Protein AF-A0A957I3K2-F1 (afdb_monomer_lite)

Structure (mmCIF, N/CA/C/O backbone):
data_AF-A0A957I3K2-F1
#
_entry.id   AF-A0A957I3K2-F1
#
loop_
_atom_site.group_PDB
_atom_site.id
_atom_site.type_symbol
_atom_site.label_atom_id
_atom_site.label_alt_id
_atom_site.label_comp_id
_atom_site.label_asym_id
_atom_site.label_entity_id
_atom_site.label_seq_id
_atom_site.pdbx_PDB_ins_code
_atom_site.Cartn_x
_atom_site.Cartn_y
_atom_site.Cartn_z
_atom_site.occupancy
_atom_site.B_iso_or_equiv
_atom_site.auth_seq_id
_atom_site.auth_comp_id
_atom_site.auth_asym_id
_atom_site.auth_atom_id
_atom_site.pdbx_PDB_model_num
ATOM 1 N N . MET A 1 1 ? -19.797 -10.671 4.548 1.00 60.62 1 MET A N 1
ATOM 2 C CA . MET A 1 1 ? -18.583 -10.123 3.903 1.00 60.62 1 MET A CA 1
ATOM 3 C C . MET A 1 1 ? -18.688 -10.412 2.419 1.00 60.62 1 MET A C 1
ATOM 5 O O . MET A 1 1 ? -19.010 -11.542 2.086 1.00 60.62 1 MET A O 1
ATOM 9 N N . ASN A 1 2 ? -18.510 -9.418 1.548 1.00 84.56 2 ASN A N 1
ATOM 10 C CA . ASN A 1 2 ? -18.536 -9.653 0.103 1.00 84.56 2 ASN A CA 1
ATOM 11 C C . ASN A 1 2 ? -17.100 -9.938 -0.369 1.00 84.56 2 ASN A C 1
ATOM 13 O O . ASN A 1 2 ? -16.328 -9.007 -0.596 1.00 84.56 2 ASN A O 1
ATOM 17 N N . GLU A 1 3 ? -16.735 -11.219 -0.436 1.00 91.94 3 GLU A N 1
ATOM 18 C CA . GLU A 1 3 ? -15.394 -11.683 -0.827 1.00 91.94 3 GLU A CA 1
ATOM 19 C C . GLU A 1 3 ? -14.969 -11.157 -2.202 1.00 91.94 3 GLU A C 1
ATOM 21 O O . GLU A 1 3 ? -13.813 -10.781 -2.390 1.00 91.94 3 GLU A O 1
ATOM 26 N N . GLU A 1 4 ? -15.913 -11.045 -3.137 1.00 95.31 4 GLU A N 1
ATOM 27 C CA . GLU A 1 4 ? -15.666 -10.507 -4.474 1.00 95.31 4 GLU A CA 1
ATOM 28 C C . GLU A 1 4 ? -15.224 -9.042 -4.407 1.00 95.31 4 GLU A C 1
ATOM 30 O O . GLU A 1 4 ? -14.247 -8.656 -5.045 1.00 95.31 4 GLU A O 1
ATOM 35 N N . ARG A 1 5 ? -15.855 -8.236 -3.542 1.00 95.62 5 ARG A N 1
ATOM 36 C CA . ARG A 1 5 ? -15.444 -6.841 -3.325 1.00 95.62 5 ARG A CA 1
ATOM 37 C C . ARG A 1 5 ? -14.012 -6.749 -2.803 1.00 95.62 5 ARG A C 1
ATOM 39 O O . ARG A 1 5 ? -13.249 -5.908 -3.264 1.00 95.62 5 ARG A O 1
ATOM 46 N N . TYR A 1 6 ? -13.641 -7.592 -1.843 1.00 95.81 6 TYR A N 1
ATOM 47 C CA . TYR A 1 6 ? -12.282 -7.608 -1.298 1.00 95.81 6 TYR A CA 1
ATOM 48 C C . TYR A 1 6 ? -11.246 -8.028 -2.333 1.00 95.81 6 TYR A C 1
ATOM 50 O O . TYR A 1 6 ? -10.190 -7.398 -2.444 1.00 95.81 6 TYR A O 1
ATOM 58 N N . LEU A 1 7 ? -11.562 -9.061 -3.113 1.00 96.25 7 LEU A N 1
ATOM 59 C CA . LEU A 1 7 ? -10.714 -9.505 -4.205 1.00 96.25 7 LEU A CA 1
ATOM 60 C C . LEU A 1 7 ? -10.514 -8.381 -5.227 1.00 96.25 7 LEU A C 1
ATOM 62 O O . LEU A 1 7 ? -9.381 -8.095 -5.609 1.00 96.25 7 LEU A O 1
ATOM 66 N N . GLU A 1 8 ? -11.584 -7.693 -5.616 1.00 96.19 8 GLU A N 1
ATOM 67 C CA . GLU A 1 8 ? -11.510 -6.585 -6.566 1.00 96.19 8 GLU A CA 1
ATOM 68 C C . GLU A 1 8 ? -10.706 -5.396 -6.025 1.00 96.19 8 GLU A C 1
ATOM 70 O O . GLU A 1 8 ? -9.837 -4.885 -6.736 1.00 96.19 8 GLU A O 1
ATOM 75 N N . THR A 1 9 ? -10.891 -5.018 -4.754 1.00 95.44 9 THR A N 1
ATOM 76 C CA . THR A 1 9 ? -10.079 -3.983 -4.088 1.00 95.44 9 THR A CA 1
ATOM 77 C C . THR A 1 9 ? -8.580 -4.297 -4.156 1.00 95.44 9 THR A C 1
ATOM 79 O O . THR A 1 9 ? -7.757 -3.398 -4.356 1.00 95.44 9 THR A O 1
ATOM 82 N N . PHE A 1 10 ? -8.213 -5.572 -4.009 1.00 94.75 10 PHE A N 1
ATOM 83 C CA . PHE A 1 10 ? -6.828 -6.023 -4.099 1.00 94.75 10 PHE A CA 1
ATOM 84 C C . PHE A 1 10 ? -6.306 -6.078 -5.546 1.00 94.75 10 PHE A C 1
ATOM 86 O O . PHE A 1 10 ? -5.169 -5.681 -5.810 1.00 94.75 10 PHE A O 1
ATOM 93 N N . LEU A 1 11 ? -7.115 -6.562 -6.495 1.00 95.44 11 LEU A N 1
ATOM 94 C CA . LEU A 1 11 ? -6.696 -6.797 -7.881 1.00 95.44 11 LEU A CA 1
ATOM 95 C C . LEU A 1 11 ? -6.659 -5.530 -8.744 1.00 95.44 11 LEU A C 1
ATOM 97 O O . LEU A 1 11 ? -5.854 -5.460 -9.679 1.00 95.44 11 LEU A O 1
ATOM 101 N N . GLU A 1 12 ? -7.504 -4.534 -8.469 1.00 95.12 12 GLU A N 1
ATOM 102 C CA . GLU A 1 12 ? -7.623 -3.316 -9.283 1.00 95.12 12 GLU A CA 1
ATOM 103 C C . GLU A 1 12 ? -6.272 -2.588 -9.480 1.00 95.12 12 GLU A C 1
ATOM 105 O O . GLU A 1 12 ? -5.911 -2.317 -10.632 1.00 95.12 12 GLU A O 1
ATOM 110 N N . PRO A 1 13 ? -5.441 -2.353 -8.441 1.00 91.94 13 PRO A N 1
ATOM 111 C CA . PRO A 1 13 ? -4.099 -1.795 -8.620 1.00 91.94 13 PRO A CA 1
ATOM 112 C C . PRO A 1 13 ? -3.187 -2.667 -9.493 1.00 91.94 13 PRO A C 1
ATOM 114 O O . PRO A 1 13 ? -2.466 -2.155 -10.350 1.00 91.94 13 PRO A O 1
ATOM 117 N N . ILE A 1 14 ? -3.234 -3.991 -9.322 1.00 91.25 14 ILE A N 1
ATOM 118 C CA . ILE A 1 14 ? -2.340 -4.948 -9.998 1.00 91.25 14 ILE A CA 1
ATOM 119 C C . ILE A 1 14 ? -2.581 -4.953 -11.510 1.00 91.25 14 ILE A C 1
ATOM 121 O O . ILE A 1 14 ? -1.639 -5.064 -12.300 1.00 91.25 14 ILE A O 1
ATOM 125 N N . ARG A 1 15 ? -3.832 -4.769 -11.945 1.00 93.12 15 ARG A N 1
ATOM 126 C CA . ARG A 1 15 ? -4.180 -4.714 -13.374 1.00 93.12 15 ARG A CA 1
ATOM 127 C C . ARG A 1 15 ? -3.451 -3.583 -14.110 1.00 93.12 15 ARG A C 1
ATOM 129 O O . ARG A 1 15 ? -3.103 -3.774 -15.273 1.00 93.12 15 ARG A O 1
ATOM 136 N N . LYS A 1 16 ? -3.093 -2.485 -13.428 1.00 88.12 16 LYS A N 1
ATOM 137 C CA . LYS A 1 16 ? -2.302 -1.376 -14.004 1.00 88.12 16 LYS A CA 1
ATOM 138 C C . LYS A 1 16 ? -0.910 -1.812 -14.463 1.00 88.12 16 LYS A C 1
ATOM 140 O O . LYS A 1 16 ? -0.341 -1.212 -15.371 1.00 88.12 16 LYS A O 1
ATOM 145 N N . SER A 1 17 ? -0.345 -2.868 -13.876 1.00 87.38 17 SER A N 1
ATOM 146 C CA . SER A 1 17 ? 0.970 -3.376 -14.277 1.00 87.38 17 SER A CA 1
ATOM 147 C C . SER A 1 17 ? 0.962 -4.029 -15.663 1.00 87.38 17 SER A C 1
ATOM 149 O O . SER A 1 17 ? 2.013 -4.072 -16.302 1.00 87.38 17 SER A O 1
ATOM 151 N N . LYS A 1 18 ? -0.198 -4.479 -16.169 1.00 86.88 18 LYS A N 1
ATOM 152 C CA . LYS A 1 18 ? -0.322 -5.074 -17.515 1.00 86.88 18 LYS A CA 1
ATOM 153 C C . LYS A 1 18 ? 0.039 -4.083 -18.623 1.00 86.88 18 LYS A C 1
ATOM 155 O O . LYS A 1 18 ? 0.625 -4.460 -19.636 1.00 86.88 18 LYS A O 1
ATOM 160 N N . GLU A 1 19 ? -0.264 -2.812 -18.399 1.00 87.50 19 GLU A N 1
ATOM 161 C CA . GLU A 1 19 ? -0.076 -1.730 -19.366 1.00 87.50 19 GLU A CA 1
ATOM 162 C C . GLU A 1 19 ? 1.279 -1.028 -19.218 1.00 87.50 19 GLU A C 1
ATOM 164 O O . GLU A 1 19 ? 1.542 -0.027 -19.884 1.00 87.50 19 GLU A O 1
ATOM 169 N N . TYR A 1 20 ? 2.164 -1.547 -18.359 1.00 89.62 20 TYR A N 1
ATOM 170 C CA . TYR A 1 20 ? 3.442 -0.910 -18.077 1.00 89.62 20 TYR A CA 1
ATOM 171 C C . TYR A 1 20 ? 4.299 -0.731 -19.340 1.00 89.62 20 TYR A C 1
ATOM 173 O O . TYR A 1 20 ? 4.614 -1.692 -20.059 1.00 89.62 20 TYR A O 1
ATOM 181 N N . LYS A 1 21 ? 4.741 0.515 -19.540 1.00 91.88 21 LYS A N 1
ATOM 182 C CA . LYS A 1 21 ? 5.708 0.934 -20.555 1.00 91.88 21 LYS A CA 1
ATOM 183 C C . LYS A 1 21 ? 6.901 1.631 -19.881 1.00 91.88 21 LYS A C 1
ATOM 185 O O . LYS A 1 21 ? 6.692 2.450 -18.979 1.00 91.88 21 LYS A O 1
ATOM 190 N N . PRO A 1 22 ? 8.152 1.352 -20.292 1.00 90.06 22 PRO A N 1
ATOM 191 C CA . PRO A 1 22 ? 9.315 2.023 -19.718 1.00 90.06 22 PRO A CA 1
ATOM 192 C C . PRO A 1 22 ? 9.376 3.496 -20.132 1.00 90.06 22 PRO A C 1
ATOM 194 O O . PRO A 1 22 ? 9.002 3.852 -21.246 1.00 90.06 22 PRO A O 1
ATOM 197 N N . LYS A 1 23 ? 9.878 4.360 -19.244 1.00 88.06 23 LYS A N 1
ATOM 198 C CA . LYS A 1 23 ? 9.938 5.814 -19.483 1.00 88.06 23 LYS A CA 1
ATOM 199 C C . LYS A 1 23 ? 11.218 6.302 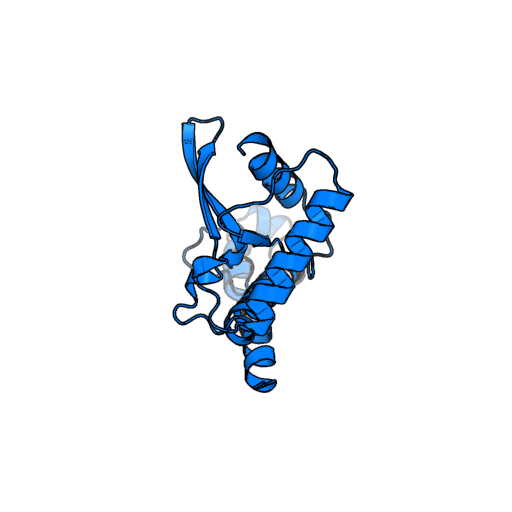-20.163 1.00 88.06 23 LYS A C 1
ATOM 201 O O . LYS A 1 23 ? 11.184 7.360 -20.770 1.00 88.06 23 LYS A O 1
ATOM 206 N N . PHE A 1 24 ? 12.332 5.573 -20.048 1.00 86.56 24 PHE A N 1
ATOM 207 C CA . PHE A 1 24 ? 13.625 5.957 -20.646 1.00 86.56 24 PHE A CA 1
ATOM 208 C C . PHE A 1 24 ? 14.037 7.420 -20.382 1.00 86.56 24 PHE A C 1
ATOM 210 O O . PHE A 1 24 ? 14.460 8.130 -21.284 1.00 86.56 24 PHE A O 1
ATOM 217 N N . GLY A 1 25 ? 13.845 7.908 -19.151 1.00 77.69 25 GLY A N 1
ATOM 218 C CA . GLY A 1 25 ? 14.200 9.286 -18.778 1.00 77.69 25 GLY A CA 1
ATOM 219 C C . GLY A 1 25 ? 13.290 10.380 -19.353 1.00 77.69 25 GLY A C 1
ATOM 220 O O . GLY A 1 25 ? 13.415 11.530 -18.946 1.00 77.69 25 GLY A O 1
ATOM 221 N N . GLN A 1 26 ? 12.330 10.040 -20.219 1.00 74.56 26 GLN A N 1
ATOM 222 C CA . GLN A 1 26 ? 11.288 10.964 -20.658 1.00 74.56 26 GLN A CA 1
ATOM 223 C C . GLN A 1 26 ? 10.366 11.249 -19.463 1.00 74.56 26 GLN A C 1
ATOM 225 O O . GLN A 1 26 ? 9.923 10.325 -18.769 1.00 74.56 26 GLN A O 1
ATOM 230 N N . GLY A 1 27 ? 10.133 12.532 -19.173 1.00 59.72 27 GLY A N 1
ATOM 231 C CA . GLY A 1 27 ? 9.362 13.002 -18.019 1.00 59.72 27 GLY A CA 1
ATOM 232 C C . GLY A 1 27 ? 7.955 12.393 -17.895 1.00 59.72 27 GLY A C 1
ATOM 233 O O . GLY A 1 27 ? 7.464 11.663 -18.752 1.00 59.72 27 GLY A O 1
ATOM 234 N N . GLY A 1 28 ? 7.282 12.671 -16.776 1.00 56.31 28 GLY A N 1
ATOM 235 C CA . GLY A 1 28 ? 6.059 11.977 -16.347 1.00 56.31 28 GLY A CA 1
ATOM 236 C C . GLY A 1 28 ? 4.807 12.090 -17.234 1.00 56.31 28 GLY A C 1
ATOM 237 O O . GLY A 1 28 ? 3.807 11.480 -16.870 1.00 56.31 28 GLY A O 1
ATOM 238 N N . SER A 1 29 ? 4.838 12.811 -18.355 1.00 57.69 29 SER A N 1
ATOM 239 C CA . SER A 1 29 ? 3.652 13.220 -19.122 1.00 57.69 29 SER A CA 1
ATOM 240 C C . SER A 1 29 ? 3.022 12.141 -20.016 1.00 57.69 29 SER A C 1
ATOM 242 O O . SER A 1 29 ? 1.815 12.190 -20.211 1.00 57.69 29 SER A O 1
ATOM 244 N N . ASN A 1 30 ? 3.766 11.135 -20.505 1.00 62.00 30 ASN A N 1
ATOM 245 C CA . ASN A 1 30 ? 3.268 10.258 -21.590 1.00 62.00 30 ASN A CA 1
ATOM 246 C C . ASN A 1 30 ? 3.111 8.761 -21.248 1.00 62.00 30 ASN A C 1
ATOM 248 O O . ASN A 1 30 ? 2.993 7.934 -22.147 1.00 62.00 30 ASN A O 1
ATOM 252 N N . GLY A 1 31 ? 3.131 8.364 -19.970 1.00 77.19 31 GLY A N 1
ATOM 253 C CA . GLY A 1 31 ? 2.851 6.966 -19.583 1.00 77.19 31 GLY A CA 1
ATOM 254 C C . GLY A 1 31 ? 3.891 5.914 -20.022 1.00 77.19 31 GLY A C 1
ATOM 255 O O . GLY A 1 31 ? 3.692 4.730 -19.769 1.00 77.19 31 GLY A O 1
ATOM 256 N N . GLY A 1 32 ? 5.016 6.332 -20.613 1.00 87.62 32 GLY A N 1
ATOM 257 C CA . GLY A 1 32 ? 6.097 5.467 -21.106 1.00 87.62 32 GLY A CA 1
ATOM 258 C C . GLY A 1 32 ? 6.051 5.232 -22.621 1.00 87.62 32 GLY A C 1
ATOM 259 O O . GLY A 1 32 ? 5.099 5.608 -23.297 1.00 87.62 32 GLY A O 1
ATOM 260 N N . LEU A 1 33 ? 7.099 4.614 -23.168 1.00 91.19 33 LEU A N 1
ATOM 261 C CA . LEU A 1 33 ? 7.274 4.415 -24.608 1.00 91.19 33 LEU A CA 1
ATOM 262 C C . LEU A 1 33 ? 6.838 3.016 -25.054 1.00 91.19 33 LEU A C 1
A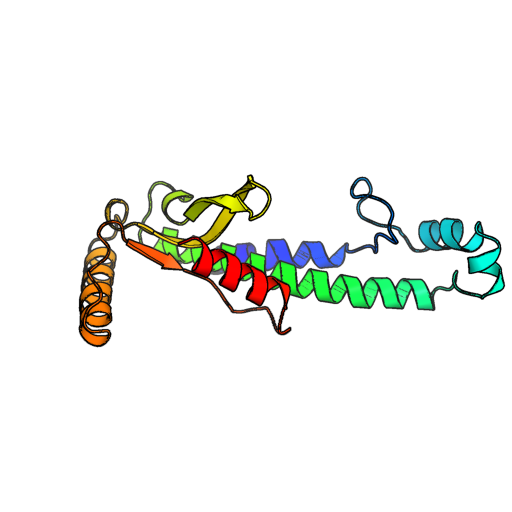TOM 264 O O . LEU A 1 33 ? 7.129 2.003 -24.408 1.00 91.19 33 LEU A O 1
ATOM 268 N N . SER A 1 34 ? 6.165 2.951 -26.200 1.00 93.19 34 SER A N 1
ATOM 269 C CA . SER A 1 34 ? 6.027 1.711 -26.972 1.00 93.19 34 SER A CA 1
ATOM 270 C C . SER A 1 34 ? 7.367 1.290 -27.593 1.00 93.19 34 SER A C 1
ATOM 272 O O . SER A 1 34 ? 8.309 2.081 -27.653 1.00 93.19 34 SER A O 1
ATOM 274 N N . LEU A 1 35 ? 7.450 0.051 -28.087 1.00 94.25 35 LEU A N 1
ATOM 275 C CA . LEU A 1 35 ? 8.650 -0.451 -28.764 1.00 94.25 35 LEU A CA 1
ATOM 276 C C . LEU A 1 35 ? 9.025 0.400 -29.990 1.00 94.25 35 LEU A C 1
ATOM 278 O O . LEU A 1 35 ? 10.199 0.692 -30.188 1.00 94.25 35 LEU A O 1
ATOM 282 N N . SER A 1 36 ? 8.045 0.826 -30.795 1.00 94.31 36 SER A N 1
ATOM 283 C CA . SER A 1 36 ? 8.294 1.661 -31.979 1.00 94.31 36 SER A CA 1
ATOM 284 C C . SER A 1 36 ? 8.824 3.044 -31.602 1.00 94.31 36 SER A C 1
ATOM 286 O O . SER A 1 36 ? 9.791 3.510 -32.197 1.00 94.31 36 SER A O 1
ATOM 288 N N . GLN A 1 37 ? 8.251 3.673 -30.573 1.00 93.94 37 GLN A N 1
ATOM 289 C CA . GLN A 1 37 ? 8.729 4.961 -30.063 1.00 93.94 37 GLN A CA 1
ATOM 290 C C . GLN A 1 37 ? 10.132 4.858 -29.459 1.00 93.94 37 GLN A C 1
ATOM 292 O O . GLN A 1 37 ? 10.948 5.748 -29.670 1.00 93.94 37 GLN A O 1
ATOM 297 N N . PHE A 1 38 ? 10.429 3.771 -28.740 1.00 94.50 38 PHE A N 1
ATOM 298 C CA . PHE A 1 38 ? 11.775 3.497 -28.237 1.00 94.50 38 PHE A CA 1
ATOM 299 C C . PHE A 1 38 ? 12.786 3.376 -29.381 1.00 94.50 38 PHE A C 1
ATOM 301 O O . PHE A 1 38 ? 13.817 4.038 -29.338 1.00 94.50 38 PHE A O 1
ATOM 308 N N . LYS A 1 39 ? 12.471 2.587 -30.416 1.00 94.62 39 LYS A N 1
ATOM 309 C CA . LYS A 1 39 ? 13.347 2.424 -31.584 1.00 94.62 39 LYS A CA 1
ATOM 310 C C . LYS A 1 39 ? 13.597 3.733 -32.304 1.00 94.62 39 LYS A C 1
ATOM 312 O O . LYS A 1 39 ? 14.723 4.005 -32.684 1.00 94.62 39 LYS A O 1
ATOM 317 N N . HIS A 1 40 ? 12.559 4.545 -32.476 1.00 93.56 40 HIS A N 1
ATOM 318 C CA . HIS A 1 40 ? 12.726 5.857 -33.081 1.00 93.56 40 HIS A CA 1
ATOM 319 C C . HIS A 1 40 ? 13.641 6.744 -32.229 1.00 93.56 40 HIS A C 1
ATOM 321 O O . HIS A 1 40 ? 14.592 7.306 -32.752 1.00 93.56 40 HIS A O 1
ATOM 327 N N . LEU A 1 41 ? 13.408 6.804 -30.914 1.00 92.00 41 LEU A N 1
ATOM 328 C CA . LEU A 1 41 ? 14.209 7.612 -29.996 1.00 92.00 41 LEU A CA 1
ATOM 329 C C . LEU A 1 41 ? 15.683 7.180 -29.983 1.00 92.00 41 LEU A C 1
ATOM 331 O O . LEU A 1 41 ? 16.557 7.996 -30.249 1.00 92.00 41 LEU A O 1
ATOM 335 N N . TYR A 1 42 ? 15.958 5.905 -29.704 1.00 93.50 42 TYR A N 1
ATOM 336 C CA . TYR A 1 42 ? 17.325 5.391 -29.567 1.00 93.50 42 TYR A CA 1
ATOM 337 C C . TYR A 1 42 ? 18.032 5.233 -30.917 1.00 93.50 42 TYR A C 1
ATOM 339 O O . TYR A 1 42 ? 19.233 5.456 -30.994 1.00 93.50 42 TYR A O 1
ATOM 347 N N . GLY A 1 43 ? 17.297 4.897 -31.979 1.00 93.25 43 GLY A N 1
ATOM 348 C CA . GLY A 1 43 ? 17.838 4.788 -33.334 1.00 93.25 43 GLY A CA 1
ATOM 349 C C . GLY A 1 43 ? 18.117 6.144 -33.991 1.00 93.25 43 GLY A C 1
ATOM 350 O O . GLY A 1 43 ? 18.920 6.217 -34.915 1.00 93.25 43 GLY A O 1
ATOM 351 N N . SER A 1 44 ? 17.476 7.224 -33.524 1.00 94.38 44 SER A N 1
ATOM 352 C CA . SER A 1 44 ? 17.751 8.589 -34.001 1.00 94.38 44 SER A CA 1
ATOM 353 C C . SER A 1 44 ? 19.001 9.219 -33.383 1.00 94.38 44 SER A C 1
ATOM 355 O O . SER A 1 44 ? 19.525 10.187 -33.930 1.00 94.38 44 SER A O 1
ATOM 357 N N . ASP A 1 45 ? 19.487 8.679 -32.263 1.00 93.88 45 ASP A N 1
ATOM 358 C CA . ASP A 1 45 ? 20.717 9.130 -31.623 1.00 93.88 45 ASP A CA 1
ATOM 359 C C . ASP A 1 45 ? 21.916 8.362 -32.213 1.00 93.88 45 ASP A C 1
ATOM 361 O O . ASP A 1 45 ? 21.989 7.138 -32.056 1.00 93.88 45 ASP A O 1
ATOM 365 N N . PRO A 1 46 ? 22.874 9.041 -32.879 1.00 93.25 46 PRO A N 1
ATOM 366 C CA . PRO A 1 46 ? 23.991 8.369 -33.536 1.00 93.25 46 PRO A CA 1
ATOM 367 C C . PRO A 1 46 ? 24.854 7.536 -32.589 1.00 93.25 46 PRO A C 1
ATOM 369 O O . PRO A 1 46 ? 25.390 6.516 -33.011 1.00 93.25 46 PRO A O 1
ATOM 372 N N . PHE A 1 47 ? 24.992 7.939 -31.322 1.00 94.62 47 PHE A N 1
ATOM 373 C CA . PHE A 1 47 ? 25.772 7.187 -30.348 1.00 94.62 47 PHE A CA 1
ATOM 374 C C . PHE A 1 47 ? 25.045 5.896 -29.971 1.00 94.62 47 PHE A C 1
ATOM 376 O O . PHE A 1 47 ? 25.608 4.816 -30.151 1.00 94.62 47 PHE A O 1
ATOM 383 N N . TYR A 1 48 ? 23.789 5.984 -29.514 1.00 93.25 48 TYR A N 1
ATOM 384 C CA . TYR A 1 48 ? 23.019 4.805 -29.093 1.00 93.25 48 TYR A CA 1
ATOM 385 C C . TYR A 1 48 ? 22.757 3.824 -30.241 1.00 93.25 48 TYR A C 1
ATOM 387 O O . TYR A 1 48 ? 22.828 2.612 -30.025 1.00 93.25 48 TYR A O 1
ATOM 395 N N . ALA A 1 49 ? 22.498 4.326 -31.450 1.00 92.12 49 ALA A N 1
ATOM 396 C CA . ALA A 1 49 ? 22.333 3.497 -32.638 1.00 92.12 49 ALA A CA 1
ATOM 397 C C . ALA A 1 49 ? 23.642 2.787 -33.020 1.00 92.12 49 ALA A C 1
ATOM 399 O O . ALA A 1 49 ? 23.648 1.579 -33.249 1.00 92.12 49 ALA A O 1
ATOM 400 N N . TRP A 1 50 ? 24.770 3.507 -33.035 1.00 93.94 50 TRP A N 1
ATOM 401 C CA . TRP A 1 50 ? 26.063 2.938 -33.421 1.00 93.94 50 TRP A CA 1
ATOM 402 C C . TRP A 1 50 ? 26.541 1.842 -32.461 1.00 93.94 50 TRP A C 1
ATOM 404 O O . TRP A 1 50 ? 27.061 0.822 -32.909 1.00 93.94 50 TRP A O 1
ATOM 414 N N . VAL A 1 51 ? 26.310 1.997 -31.153 1.00 94.75 51 VAL A N 1
ATOM 415 C CA . VAL A 1 51 ? 26.641 0.953 -30.167 1.00 94.75 51 VAL A CA 1
ATOM 416 C C . VAL A 1 51 ? 25.587 -0.165 -30.073 1.00 94.75 51 VAL A C 1
ATOM 418 O O . VAL A 1 51 ? 25.730 -1.070 -29.252 1.00 94.75 51 VAL A O 1
ATOM 421 N N . GLY A 1 52 ? 24.529 -0.129 -30.894 1.00 92.44 52 GLY A N 1
ATOM 422 C CA . GLY A 1 52 ? 23.518 -1.189 -30.983 1.00 92.44 52 GLY A CA 1
ATOM 423 C C . GLY A 1 52 ? 22.555 -1.255 -29.794 1.00 92.44 52 GLY A C 1
ATOM 424 O O . GLY A 1 52 ? 22.124 -2.341 -29.395 1.00 92.44 52 GLY A O 1
ATOM 425 N N . LEU A 1 53 ? 22.223 -0.111 -29.189 1.00 94.44 53 LEU A N 1
ATOM 426 C CA . LEU A 1 53 ? 21.318 -0.040 -28.037 1.00 94.44 53 LEU A CA 1
ATOM 427 C C . LEU A 1 53 ? 19.842 0.174 -28.411 1.00 94.44 53 LEU A C 1
ATOM 429 O O . LEU A 1 53 ? 18.990 0.123 -27.529 1.00 94.44 53 LEU A O 1
ATOM 433 N N . ASP A 1 54 ? 19.498 0.328 -29.689 1.00 93.31 54 ASP A N 1
ATOM 434 C CA . ASP A 1 54 ? 18.129 0.493 -30.209 1.00 93.31 54 ASP A CA 1
ATOM 435 C C . ASP A 1 54 ? 17.390 -0.845 -30.466 1.00 93.31 54 ASP A C 1
ATOM 437 O O . ASP A 1 54 ? 16.401 -0.929 -31.202 1.00 93.31 54 ASP A O 1
ATOM 441 N N . THR A 1 55 ? 17.836 -1.929 -29.826 1.00 94.94 55 THR A N 1
ATOM 442 C CA . THR A 1 55 ? 17.336 -3.286 -30.086 1.00 94.94 55 THR A CA 1
ATOM 443 C C . THR A 1 55 ? 16.084 -3.653 -29.281 1.00 94.94 55 THR A C 1
ATOM 445 O O . THR A 1 55 ? 15.818 -3.150 -28.186 1.00 94.94 55 THR A O 1
ATOM 448 N N . ASN A 1 56 ? 15.329 -4.642 -29.780 1.00 96.19 56 ASN A N 1
ATOM 449 C CA . ASN A 1 56 ? 14.187 -5.223 -29.057 1.00 96.19 56 ASN A CA 1
ATOM 450 C C . ASN A 1 56 ? 14.583 -5.781 -27.676 1.00 96.19 56 ASN A C 1
ATOM 452 O O . ASN A 1 56 ? 13.756 -5.792 -26.760 1.00 96.19 56 ASN A O 1
ATOM 456 N N . LEU A 1 57 ? 15.822 -6.263 -27.531 1.00 95.38 57 LEU A N 1
ATOM 457 C CA . LEU A 1 57 ? 16.326 -6.849 -26.290 1.00 95.38 57 LEU A CA 1
ATOM 458 C C . LEU A 1 57 ? 16.468 -5.792 -25.195 1.00 95.38 57 LEU A C 1
ATOM 460 O O . LEU A 1 57 ? 15.988 -6.014 -24.084 1.00 95.38 57 LEU A O 1
ATOM 464 N N . ILE A 1 58 ? 17.025 -4.620 -25.521 1.00 94.44 58 ILE A N 1
ATOM 465 C CA . ILE A 1 58 ? 17.133 -3.496 -24.581 1.00 94.44 58 ILE A CA 1
ATOM 466 C C . ILE A 1 58 ? 15.743 -3.062 -24.111 1.00 94.44 58 ILE A C 1
ATOM 468 O O . ILE A 1 58 ? 15.489 -2.990 -22.906 1.00 94.44 58 ILE A O 1
ATOM 472 N N . TYR A 1 59 ? 14.798 -2.871 -25.037 1.00 95.38 59 TYR A N 1
ATOM 473 C CA . TYR A 1 59 ? 13.424 -2.527 -24.667 1.00 95.38 59 TYR A CA 1
ATOM 474 C C . TYR A 1 59 ? 12.785 -3.566 -23.736 1.00 95.38 59 TYR A C 1
ATOM 476 O O . TYR A 1 59 ? 12.183 -3.215 -22.717 1.00 95.38 59 TYR A O 1
ATOM 484 N N . SER A 1 60 ? 12.932 -4.849 -24.069 1.00 95.00 60 SER A N 1
ATOM 485 C CA . SER A 1 60 ? 12.359 -5.953 -23.295 1.00 95.00 60 SER A CA 1
ATOM 486 C C . SER A 1 60 ? 12.955 -6.027 -21.890 1.00 95.00 60 SER A C 1
ATOM 488 O O . SER A 1 60 ? 12.206 -6.179 -20.926 1.00 95.00 60 SER A O 1
ATOM 490 N N . ALA A 1 61 ? 14.271 -5.836 -21.754 1.00 94.12 61 ALA A N 1
ATOM 491 C CA . ALA A 1 61 ? 14.953 -5.794 -20.465 1.00 94.12 61 ALA A CA 1
ATOM 492 C C . ALA A 1 61 ? 14.440 -4.640 -19.588 1.00 94.12 61 ALA A C 1
ATOM 494 O O . ALA A 1 61 ? 14.066 -4.857 -18.433 1.00 94.12 61 ALA A O 1
ATOM 495 N N . HIS A 1 62 ? 14.321 -3.429 -20.145 1.00 92.12 62 HIS A N 1
ATOM 496 C CA . HIS A 1 62 ? 13.759 -2.281 -19.427 1.00 92.12 62 HIS A CA 1
ATOM 497 C C . HIS A 1 62 ? 12.293 -2.495 -19.030 1.00 92.12 62 HIS A C 1
ATOM 499 O O . HIS A 1 62 ? 11.894 -2.148 -17.913 1.00 92.12 62 HIS A O 1
ATOM 505 N N . ARG A 1 63 ? 11.483 -3.090 -19.917 1.00 92.50 63 ARG A N 1
ATOM 506 C CA . ARG A 1 63 ? 10.075 -3.401 -19.637 1.00 92.50 63 ARG A CA 1
ATOM 507 C C . ARG A 1 63 ? 9.930 -4.458 -18.553 1.00 92.50 63 ARG A C 1
ATOM 509 O O . ARG A 1 63 ? 9.089 -4.280 -17.678 1.00 92.50 63 ARG A O 1
ATOM 516 N N . ALA A 1 64 ? 10.752 -5.501 -18.566 1.00 91.56 64 ALA A N 1
ATOM 517 C CA . ALA A 1 64 ? 10.750 -6.530 -17.534 1.00 91.56 64 ALA A CA 1
ATOM 518 C C . ALA A 1 64 ? 11.192 -5.964 -16.176 1.00 91.56 64 ALA A C 1
ATOM 520 O O . ALA A 1 64 ? 10.465 -6.090 -15.193 1.00 91.56 64 ALA A O 1
ATOM 521 N N . ALA A 1 65 ? 12.334 -5.271 -16.121 1.00 88.12 65 ALA A N 1
ATOM 522 C CA . ALA A 1 65 ? 12.873 -4.713 -14.879 1.00 88.12 65 ALA A CA 1
ATOM 523 C C . ALA A 1 65 ? 11.914 -3.697 -14.231 1.00 88.12 65 ALA A C 1
ATOM 525 O O . ALA A 1 65 ? 11.554 -3.804 -13.052 1.00 88.12 65 ALA A O 1
ATOM 526 N N . GLY A 1 66 ? 11.448 -2.725 -15.018 1.00 86.81 66 GLY A N 1
ATOM 527 C CA . GLY A 1 66 ? 10.499 -1.724 -14.547 1.00 86.81 66 GLY A CA 1
ATOM 528 C C . GLY A 1 66 ? 9.104 -2.296 -14.283 1.00 86.81 66 GLY A C 1
ATOM 529 O O . GLY A 1 66 ? 8.447 -1.896 -13.320 1.00 86.81 66 GLY A O 1
ATOM 530 N N . GLY A 1 67 ? 8.677 -3.278 -15.079 1.00 88.50 67 GLY A N 1
ATOM 531 C CA . GLY A 1 67 ? 7.409 -3.983 -14.919 1.00 88.50 67 GLY A CA 1
ATOM 532 C C . GLY A 1 67 ? 7.348 -4.767 -13.613 1.00 88.50 67 GLY A C 1
ATOM 533 O O . GLY A 1 67 ? 6.378 -4.628 -12.877 1.00 88.50 67 GLY A O 1
ATOM 534 N N . MET A 1 68 ? 8.408 -5.496 -13.255 1.00 87.50 68 MET A N 1
ATOM 535 C CA . MET A 1 68 ? 8.496 -6.187 -11.961 1.00 87.50 68 MET A CA 1
ATOM 536 C C . MET A 1 68 ? 8.401 -5.206 -10.787 1.00 87.50 68 MET A C 1
ATOM 538 O O . MET A 1 68 ? 7.658 -5.441 -9.837 1.00 87.50 68 MET A O 1
ATOM 542 N N . THR A 1 69 ? 9.090 -4.064 -10.876 1.00 83.56 69 THR A N 1
ATOM 543 C CA . THR A 1 69 ? 9.005 -3.015 -9.846 1.00 83.56 69 THR A CA 1
ATOM 544 C C . THR A 1 69 ? 7.592 -2.430 -9.754 1.00 83.56 69 THR A C 1
ATOM 546 O O . THR A 1 69 ? 7.103 -2.152 -8.658 1.00 83.56 69 THR A O 1
ATOM 549 N N . SER A 1 70 ? 6.916 -2.259 -10.895 1.00 86.56 70 SER A N 1
ATOM 550 C CA . SER A 1 70 ? 5.508 -1.859 -10.942 1.00 86.56 70 SER A CA 1
ATOM 551 C C . SER A 1 70 ? 4.620 -2.885 -10.236 1.00 86.56 70 SER A C 1
ATOM 553 O O . SER A 1 70 ? 3.847 -2.495 -9.368 1.00 86.56 70 SER A O 1
ATOM 555 N N . VAL A 1 71 ? 4.778 -4.182 -10.525 1.00 88.38 71 VAL A N 1
ATOM 556 C CA . VAL A 1 71 ? 3.999 -5.263 -9.894 1.00 88.38 71 VAL A CA 1
ATOM 557 C C . VAL A 1 71 ? 4.145 -5.243 -8.374 1.00 88.38 71 VAL A C 1
ATOM 559 O O . VAL A 1 71 ? 3.133 -5.194 -7.683 1.00 88.38 71 VAL A O 1
ATOM 562 N N . TYR A 1 72 ? 5.367 -5.202 -7.832 1.00 85.94 72 TYR A N 1
ATOM 563 C CA . TYR A 1 72 ? 5.564 -5.163 -6.374 1.00 85.94 72 TYR A CA 1
ATOM 564 C C . TYR A 1 72 ? 4.936 -3.931 -5.722 1.00 85.94 72 TYR A C 1
ATOM 566 O O . TYR A 1 72 ? 4.320 -4.030 -4.664 1.00 85.94 72 TYR A O 1
ATOM 574 N N . ARG A 1 73 ? 5.033 -2.767 -6.375 1.00 84.44 73 ARG A N 1
ATOM 575 C CA . ARG A 1 73 ? 4.374 -1.554 -5.887 1.00 84.44 73 ARG A CA 1
ATOM 576 C C . ARG A 1 73 ? 2.854 -1.702 -5.878 1.00 84.44 73 ARG A C 1
ATOM 578 O O . ARG A 1 73 ? 2.221 -1.318 -4.902 1.00 84.44 73 ARG A O 1
ATOM 585 N N . GLN A 1 74 ? 2.270 -2.220 -6.957 1.00 89.62 74 GLN A N 1
ATOM 586 C CA . GLN A 1 74 ? 0.819 -2.384 -7.045 1.00 89.62 74 GLN A CA 1
ATOM 587 C C . GLN A 1 74 ? 0.301 -3.459 -6.085 1.00 89.62 74 GLN A C 1
ATOM 589 O O . GLN A 1 74 ? -0.779 -3.281 -5.536 1.00 89.62 74 GLN A O 1
ATOM 594 N N . LEU A 1 75 ? 1.076 -4.518 -5.821 1.00 89.38 75 LEU A N 1
ATOM 595 C CA . LEU A 1 75 ? 0.776 -5.492 -4.766 1.00 89.38 75 LEU A CA 1
ATOM 596 C C . LEU A 1 75 ? 0.685 -4.812 -3.399 1.00 89.38 75 LEU A C 1
ATOM 598 O O . LEU A 1 75 ? -0.287 -5.016 -2.682 1.00 89.38 75 LEU A O 1
ATOM 602 N N . GLY A 1 76 ? 1.655 -3.954 -3.079 1.00 87.38 76 GLY A N 1
ATOM 603 C CA . GLY A 1 76 ? 1.632 -3.115 -1.885 1.00 87.38 76 GLY A CA 1
ATOM 604 C C . GLY A 1 76 ? 0.363 -2.283 -1.744 1.00 87.38 76 GLY A C 1
ATOM 605 O O . GLY A 1 76 ? -0.340 -2.381 -0.743 1.00 87.38 76 GLY A O 1
ATOM 606 N N . ILE A 1 77 ? 0.048 -1.511 -2.787 1.00 88.50 77 ILE A N 1
ATOM 607 C CA . ILE A 1 77 ? -1.152 -0.663 -2.838 1.00 88.50 77 ILE A CA 1
ATOM 608 C C . ILE A 1 77 ? -2.428 -1.508 -2.700 1.00 88.50 77 ILE A C 1
ATOM 610 O O . ILE A 1 77 ? -3.364 -1.105 -2.015 1.00 88.50 77 ILE A O 1
ATOM 614 N N . GLY A 1 78 ? -2.480 -2.680 -3.339 1.00 92.44 78 GLY A N 1
ATOM 615 C CA . GLY A 1 78 ? -3.596 -3.618 -3.218 1.00 92.44 78 GLY A CA 1
ATOM 616 C C . GLY A 1 78 ? -3.783 -4.108 -1.783 1.00 92.44 78 GLY A C 1
ATOM 617 O O . GLY A 1 78 ? -4.901 -4.076 -1.272 1.00 92.44 78 GLY A O 1
ATOM 618 N N . CYS A 1 79 ? -2.697 -4.503 -1.112 1.00 91.88 79 CYS A N 1
ATOM 619 C CA . CYS A 1 79 ? -2.720 -4.906 0.295 1.00 91.88 79 CYS A CA 1
ATOM 620 C C . CYS A 1 79 ? -3.193 -3.769 1.214 1.00 91.88 79 CYS A C 1
ATOM 622 O O . CYS A 1 79 ? -4.052 -4.000 2.059 1.00 91.88 79 CYS A O 1
ATOM 624 N N . GLU A 1 80 ? -2.673 -2.550 1.034 1.00 91.69 80 GLU A N 1
ATOM 625 C CA . GLU A 1 80 ? -3.073 -1.355 1.795 1.00 91.69 80 GLU A CA 1
ATOM 626 C C . GLU A 1 80 ? -4.579 -1.083 1.650 1.00 91.69 80 GLU A C 1
ATOM 628 O O . GLU A 1 80 ? -5.300 -0.949 2.641 1.00 91.69 80 GLU A O 1
ATOM 633 N N . ARG A 1 81 ? -5.084 -1.059 0.410 1.00 93.56 81 ARG A N 1
ATOM 634 C CA . ARG A 1 81 ? -6.508 -0.822 0.126 1.00 93.56 81 ARG A CA 1
ATOM 635 C C . ARG A 1 81 ? -7.401 -1.906 0.717 1.00 93.56 81 ARG A C 1
ATOM 637 O O . ARG A 1 81 ? -8.432 -1.589 1.316 1.00 93.56 81 ARG A O 1
ATOM 644 N N . LEU A 1 82 ? -7.014 -3.172 0.561 1.00 95.06 82 LEU A N 1
ATOM 645 C CA . LEU A 1 82 ? -7.755 -4.297 1.123 1.00 95.06 82 LEU A CA 1
ATOM 646 C C . LEU A 1 82 ? -7.806 -4.194 2.648 1.00 95.06 82 LEU A C 1
ATOM 648 O O . LEU A 1 82 ? -8.884 -4.282 3.229 1.00 95.06 82 LEU A O 1
ATOM 652 N N . PHE A 1 83 ? -6.664 -3.938 3.285 1.00 94.62 83 PHE A N 1
ATOM 653 C CA . PHE A 1 83 ? -6.574 -3.799 4.732 1.00 94.62 83 PHE A CA 1
ATOM 654 C C . PHE A 1 83 ? -7.491 -2.687 5.258 1.00 94.62 83 PHE A C 1
ATOM 656 O O . PHE A 1 83 ? -8.289 -2.935 6.160 1.00 94.62 83 PHE A O 1
ATOM 663 N N . ARG A 1 84 ? -7.475 -1.495 4.643 1.00 95.31 84 ARG A N 1
ATOM 664 C CA . ARG A 1 84 ? -8.401 -0.407 5.013 1.00 95.31 84 ARG A CA 1
ATOM 665 C C . ARG A 1 84 ? -9.865 -0.785 4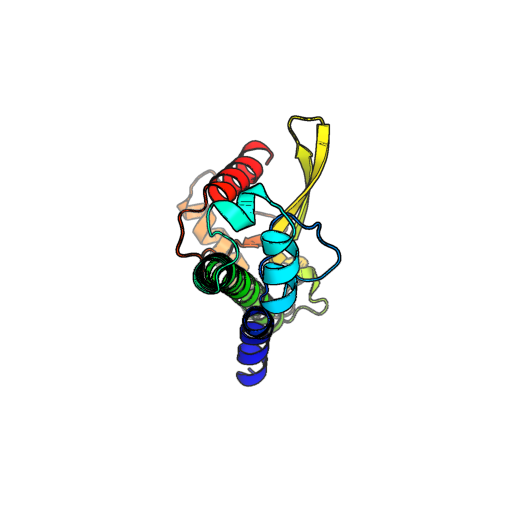.823 1.00 95.31 84 ARG A C 1
ATOM 667 O O . ARG A 1 84 ? -10.686 -0.439 5.663 1.00 95.31 84 ARG A O 1
ATOM 674 N N . THR A 1 85 ? -10.191 -1.510 3.754 1.00 96.12 85 THR A N 1
ATOM 675 C CA . THR A 1 85 ? -11.572 -1.951 3.502 1.00 96.12 85 THR A CA 1
ATOM 676 C C . THR A 1 85 ? -12.047 -2.903 4.601 1.00 96.12 85 THR A C 1
ATOM 678 O O . THR A 1 85 ? -13.144 -2.729 5.125 1.00 96.12 85 THR A O 1
ATOM 681 N N . VAL A 1 86 ? -11.198 -3.851 5.013 1.00 95.75 86 VAL A N 1
ATOM 682 C CA . VAL A 1 86 ? -11.487 -4.747 6.143 1.00 95.75 86 VAL A CA 1
ATOM 683 C C . VAL A 1 86 ? -11.672 -3.956 7.436 1.00 95.75 86 VAL A C 1
ATOM 685 O O . VAL A 1 86 ? -12.615 -4.231 8.172 1.00 95.75 86 VAL A O 1
ATOM 688 N N . LEU A 1 87 ? -10.820 -2.959 7.711 1.00 96.25 87 LEU A N 1
ATOM 689 C CA . LEU A 1 87 ? -10.979 -2.109 8.894 1.00 96.25 87 LEU A CA 1
ATOM 690 C C . LEU A 1 87 ? -12.342 -1.418 8.903 1.00 96.25 87 LEU A C 1
ATOM 692 O O . LEU A 1 87 ? -13.053 -1.545 9.892 1.00 96.25 87 LEU A O 1
ATOM 696 N N . VAL A 1 88 ? -12.719 -0.746 7.811 1.00 96.94 88 VAL A N 1
ATOM 697 C CA . VAL A 1 88 ? -14.007 -0.041 7.688 1.00 96.94 88 VAL A CA 1
ATOM 698 C C . VAL A 1 88 ? -15.184 -0.982 7.942 1.00 96.94 88 VAL A C 1
ATOM 700 O O . VAL A 1 88 ? -16.079 -0.644 8.717 1.00 96.94 88 VAL A O 1
ATOM 703 N N . ASP A 1 89 ? -15.165 -2.172 7.341 1.00 96.50 89 ASP A N 1
ATOM 704 C CA . ASP A 1 89 ? -16.246 -3.147 7.488 1.00 96.50 89 ASP A CA 1
ATOM 705 C C . ASP A 1 89 ? -16.341 -3.715 8.909 1.00 96.50 89 ASP A C 1
ATOM 707 O O . ASP A 1 89 ? -17.437 -3.876 9.444 1.00 96.50 89 ASP A O 1
ATOM 711 N N . VAL A 1 90 ? -15.200 -4.029 9.530 1.00 96.19 90 VAL A N 1
ATOM 712 C CA . VAL A 1 90 ? -15.154 -4.636 10.868 1.00 96.19 90 VAL A CA 1
ATOM 713 C C . VAL A 1 90 ? -15.526 -3.616 11.944 1.00 96.19 90 VAL A C 1
ATOM 715 O O . VAL A 1 90 ? -16.303 -3.931 12.848 1.00 96.19 90 VAL A O 1
ATOM 718 N N . THR A 1 91 ? -15.012 -2.387 11.853 1.00 97.56 91 THR A N 1
ATOM 719 C CA . THR A 1 91 ? -15.312 -1.320 12.821 1.00 97.56 91 THR A CA 1
ATOM 720 C C . THR A 1 91 ? -16.696 -0.713 12.624 1.00 97.56 91 THR A C 1
ATOM 722 O O . THR A 1 91 ? -17.224 -0.098 13.555 1.00 97.56 91 THR A O 1
ATOM 725 N N . GLY A 1 92 ? -17.280 -0.867 11.433 1.00 97.06 92 GLY A N 1
ATOM 726 C CA . GLY A 1 92 ? -18.525 -0.214 11.046 1.00 97.06 92 GLY A CA 1
ATOM 727 C C . GLY A 1 92 ? -18.371 1.298 10.882 1.00 97.06 92 GLY A C 1
ATOM 728 O O . GLY A 1 92 ? -19.299 2.032 11.208 1.00 97.06 92 GLY A O 1
ATOM 729 N N . TYR A 1 93 ? -17.204 1.786 10.449 1.00 97.50 93 TYR A N 1
ATOM 730 C CA . TYR A 1 93 ? -16.991 3.221 10.249 1.00 97.50 93 TYR A CA 1
ATOM 731 C C . TYR A 1 93 ? -18.028 3.828 9.301 1.00 97.50 93 TYR A C 1
ATOM 733 O O . TYR A 1 93 ? -18.244 3.340 8.196 1.00 97.50 93 TYR A O 1
ATOM 741 N N . THR A 1 94 ? -18.628 4.944 9.724 1.00 96.06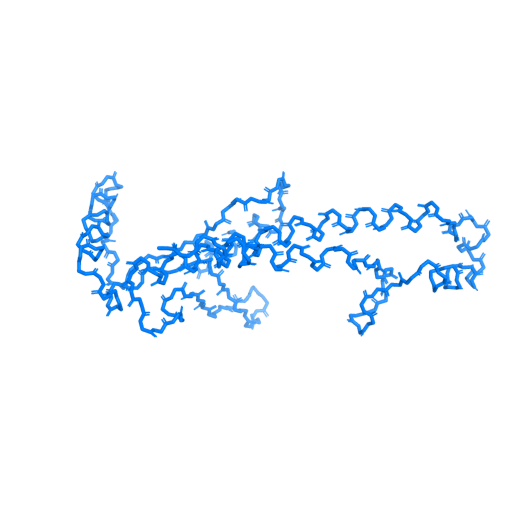 94 THR A N 1
ATOM 742 C CA . THR A 1 94 ? -19.533 5.736 8.878 1.00 96.06 94 THR A CA 1
ATOM 743 C C . THR A 1 94 ? -18.773 6.494 7.795 1.00 96.06 94 THR A C 1
ATOM 745 O O . THR A 1 94 ? -19.290 6.695 6.702 1.00 96.06 94 THR A O 1
ATOM 748 N N . ASP A 1 95 ? -17.548 6.916 8.110 1.00 96.25 95 ASP A N 1
ATOM 749 C CA . ASP A 1 95 ? -16.639 7.598 7.196 1.00 96.25 95 ASP A CA 1
ATOM 750 C C . ASP A 1 95 ? -15.376 6.743 6.991 1.00 96.25 95 ASP A C 1
ATOM 752 O O . ASP A 1 95 ? -14.612 6.567 7.952 1.00 96.25 95 ASP A O 1
ATOM 756 N N . PRO A 1 96 ? -15.128 6.226 5.770 1.00 94.38 96 PRO A N 1
ATOM 757 C CA . PRO A 1 96 ? -13.926 5.466 5.440 1.00 94.38 96 PRO A CA 1
ATOM 758 C C . PRO A 1 96 ? -12.607 6.194 5.729 1.00 94.38 96 PRO A C 1
ATOM 760 O O . PRO A 1 96 ? -11.604 5.527 5.987 1.00 94.38 96 PRO A O 1
ATOM 763 N N . GLU A 1 97 ? -12.587 7.532 5.755 1.00 94.94 97 GLU A N 1
ATOM 764 C CA . GLU A 1 97 ? -11.395 8.304 6.143 1.00 94.94 97 GLU A CA 1
ATOM 765 C C . GLU A 1 97 ? -10.981 8.056 7.601 1.00 94.94 97 GLU A C 1
ATOM 767 O O . GLU A 1 97 ? -9.830 8.268 7.974 1.00 94.94 97 GLU A O 1
ATOM 772 N N . SER A 1 98 ? -11.868 7.503 8.434 1.00 96.31 98 SER A N 1
ATOM 773 C CA . SER A 1 98 ? -11.508 7.071 9.792 1.00 96.31 98 SER A CA 1
ATOM 774 C C . SER A 1 98 ? -10.440 5.966 9.798 1.00 96.31 98 SER A C 1
ATOM 776 O O . SER A 1 98 ? -9.714 5.820 10.786 1.00 96.31 98 SER A O 1
ATOM 778 N N . ALA A 1 99 ? -10.317 5.219 8.691 1.00 96.25 99 ALA A N 1
ATOM 779 C CA . ALA A 1 99 ? -9.302 4.191 8.480 1.00 96.25 99 ALA A CA 1
ATOM 780 C C . ALA A 1 99 ? -8.011 4.720 7.829 1.00 96.25 99 ALA A C 1
ATOM 782 O O . ALA A 1 99 ? -7.073 3.942 7.639 1.00 96.25 99 ALA A O 1
ATOM 783 N N . THR A 1 100 ? -7.929 6.008 7.482 1.00 94.50 100 THR A N 1
ATOM 784 C CA . THR A 1 100 ? -6.724 6.628 6.916 1.00 94.50 100 THR A CA 1
ATOM 785 C C . THR A 1 100 ? -5.965 7.403 7.995 1.00 94.50 100 THR A C 1
ATOM 787 O O . THR A 1 100 ? -6.517 7.865 8.997 1.00 94.50 100 THR A O 1
ATOM 790 N N . TRP A 1 101 ? -4.649 7.539 7.827 1.00 93.12 101 TRP A N 1
ATOM 791 C CA . TRP A 1 101 ? -3.852 8.399 8.697 1.00 93.12 101 TRP A CA 1
ATOM 792 C C . TRP A 1 101 ? -2.701 9.039 7.943 1.00 93.12 101 TRP A C 1
ATOM 794 O O . TRP A 1 101 ? -2.001 8.400 7.155 1.00 93.12 101 TRP A O 1
ATOM 804 N N . SER A 1 102 ? -2.506 10.326 8.204 1.00 91.44 102 SER A N 1
ATOM 805 C CA . SER A 1 102 ? -1.372 11.076 7.694 1.00 91.44 102 SER A CA 1
ATOM 806 C C . SER A 1 102 ? -1.084 12.282 8.571 1.00 91.44 102 SER A C 1
ATOM 808 O O . SER A 1 102 ? -1.971 12.781 9.261 1.00 91.44 102 SER A O 1
ATOM 810 N N . TYR A 1 103 ? 0.147 12.766 8.501 1.00 89.00 103 TYR A N 1
ATOM 811 C CA . TYR A 1 103 ? 0.597 13.973 9.173 1.00 89.00 103 TYR A CA 1
ATOM 812 C C . TYR A 1 103 ? 1.580 14.724 8.282 1.00 89.00 103 TYR A C 1
ATOM 814 O O . TYR A 1 103 ? 2.161 14.169 7.346 1.00 89.00 103 TYR A O 1
ATOM 822 N N . THR A 1 104 ? 1.741 16.011 8.557 1.00 89.69 104 THR A N 1
ATOM 823 C CA . THR A 1 104 ? 2.690 16.862 7.845 1.00 89.69 104 THR A CA 1
ATOM 824 C C . THR A 1 104 ? 3.891 17.100 8.736 1.00 89.69 104 THR A C 1
ATOM 826 O O . THR A 1 104 ? 3.737 17.466 9.897 1.00 89.69 104 THR A O 1
ATOM 829 N N . THR A 1 105 ? 5.082 16.925 8.179 1.00 85.88 105 THR A N 1
ATOM 830 C CA . THR A 1 105 ? 6.340 17.187 8.867 1.00 85.88 105 THR A CA 1
ATOM 831 C C . THR A 1 105 ? 7.310 17.982 7.994 1.00 85.88 105 THR A C 1
ATOM 833 O O . THR A 1 105 ? 7.090 18.145 6.794 1.00 85.88 105 THR A O 1
ATOM 836 N N . GLN A 1 106 ? 8.384 18.499 8.586 1.00 84.88 106 GLN A N 1
ATOM 837 C CA . GLN A 1 106 ? 9.447 19.199 7.873 1.00 84.88 106 GLN A CA 1
ATOM 838 C C . GLN A 1 106 ? 10.598 18.241 7.564 1.00 84.88 106 GLN A C 1
ATOM 840 O O . GLN A 1 106 ? 11.087 17.508 8.417 1.00 84.88 106 GLN A O 1
ATOM 845 N N . THR A 1 107 ? 11.063 18.261 6.320 1.00 78.12 107 THR A N 1
ATOM 846 C CA . THR A 1 107 ? 12.319 17.607 5.936 1.00 78.12 107 THR A CA 1
ATOM 847 C C . THR A 1 107 ? 13.513 18.321 6.569 1.00 78.12 107 THR A C 1
ATOM 849 O O . THR A 1 107 ? 13.429 19.499 6.911 1.00 78.12 107 THR A O 1
ATOM 852 N N . LYS A 1 108 ? 14.683 17.667 6.597 1.00 73.00 108 LYS A N 1
ATOM 853 C CA . LYS A 1 108 ? 15.958 18.303 6.995 1.00 73.00 108 LYS A CA 1
ATOM 854 C C . LYS A 1 108 ? 16.277 19.585 6.206 1.00 73.00 108 LYS A C 1
ATOM 856 O O . LYS A 1 108 ? 17.002 20.439 6.692 1.00 73.00 108 LYS A O 1
ATOM 861 N N . SER A 1 109 ? 15.718 19.726 5.001 1.00 78.31 109 SER A N 1
ATOM 862 C CA . SER A 1 109 ? 15.824 20.922 4.153 1.00 78.31 109 SER A CA 1
ATOM 863 C C . SER A 1 109 ? 14.761 22.005 4.415 1.00 78.31 109 SER A C 1
ATOM 865 O O . SER A 1 109 ? 14.646 22.931 3.619 1.00 78.31 109 SER A O 1
ATOM 867 N N . GLY A 1 110 ? 13.935 21.873 5.459 1.00 80.00 110 GLY A N 1
ATOM 868 C CA . GLY A 1 110 ? 12.868 22.827 5.796 1.00 80.00 110 GLY A CA 1
ATOM 869 C C . GLY A 1 110 ? 11.660 22.809 4.849 1.00 80.00 110 GLY A C 1
ATOM 870 O O . GLY A 1 110 ? 10.859 23.740 4.852 1.00 80.00 110 GLY A O 1
ATOM 871 N N . LYS A 1 111 ? 11.533 21.779 4.001 1.00 85.44 111 LYS A N 1
ATOM 872 C CA . LYS A 1 111 ? 10.363 21.588 3.128 1.00 85.44 111 LYS A CA 1
ATOM 873 C C . LYS A 1 111 ? 9.312 20.729 3.812 1.00 85.44 111 LYS A C 1
ATOM 875 O O . LYS A 1 111 ? 9.653 19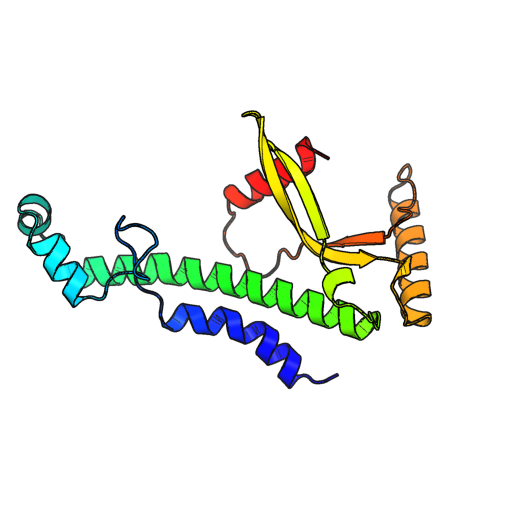.663 4.324 1.00 85.44 111 LYS A O 1
ATOM 880 N N . SER A 1 112 ? 8.055 21.141 3.689 1.00 86.56 112 SER A N 1
ATOM 881 C CA . SER A 1 112 ? 6.892 20.387 4.153 1.00 86.56 112 SER A CA 1
ATOM 882 C C . SER A 1 112 ? 6.723 19.079 3.366 1.00 86.56 112 SER A C 1
ATOM 884 O O . SER A 1 112 ? 6.783 19.0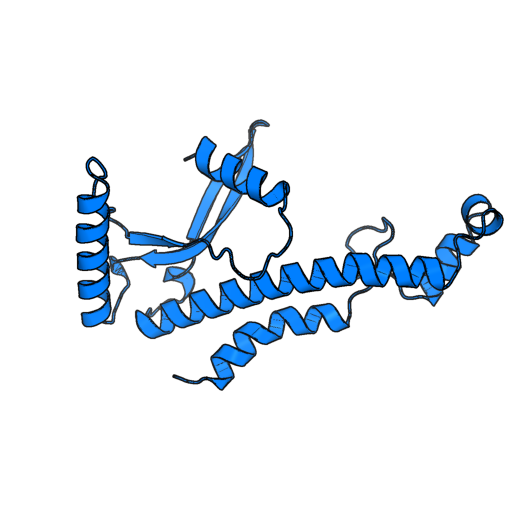71 2.134 1.00 86.56 112 SER A O 1
ATOM 886 N N . LYS A 1 113 ? 6.523 17.969 4.079 1.00 85.88 113 LYS A N 1
ATOM 887 C CA . LYS A 1 113 ? 6.305 16.618 3.550 1.00 85.88 113 LYS A CA 1
ATOM 888 C C . LYS A 1 113 ? 5.134 15.982 4.292 1.00 85.88 113 LYS A C 1
ATOM 890 O O . LYS A 1 113 ? 5.126 15.934 5.518 1.00 85.88 113 LYS A O 1
ATOM 895 N N . LYS A 1 114 ? 4.161 15.460 3.545 1.00 88.19 114 LYS A N 1
ATOM 896 C CA . LYS A 1 114 ? 3.080 14.636 4.094 1.00 88.19 114 LYS A CA 1
ATOM 897 C C . LYS A 1 114 ? 3.552 13.185 4.189 1.00 88.19 114 LYS A C 1
ATOM 899 O O . LYS A 1 114 ? 4.017 12.631 3.193 1.00 88.19 114 LYS A O 1
ATOM 904 N N . LEU A 1 115 ? 3.432 12.593 5.370 1.00 84.81 115 LEU A N 1
ATOM 905 C CA . LEU A 1 115 ? 3.688 11.182 5.649 1.00 84.81 115 LEU A CA 1
ATOM 906 C C . LEU A 1 115 ? 2.358 10.503 5.969 1.00 84.81 115 LEU A C 1
ATOM 908 O O . LEU A 1 115 ? 1.472 11.117 6.561 1.00 84.81 115 LEU A O 1
ATOM 912 N N . SER A 1 116 ? 2.192 9.262 5.531 1.00 86.44 116 SER A N 1
ATOM 913 C CA . SER A 1 116 ? 0.970 8.478 5.717 1.00 86.44 116 SER A CA 1
ATOM 914 C C . SER A 1 116 ? 1.311 7.056 6.116 1.00 86.44 116 SER A C 1
ATOM 916 O O . SER A 1 116 ? 2.365 6.556 5.729 1.00 86.44 116 SER A O 1
ATOM 918 N N . LEU A 1 117 ? 0.393 6.424 6.841 1.00 88.38 117 LEU A N 1
ATOM 919 C CA . LEU A 1 117 ? 0.460 5.008 7.188 1.00 88.38 117 LEU A CA 1
ATOM 920 C C . LEU A 1 117 ? -0.738 4.260 6.594 1.00 88.38 117 LEU A C 1
ATOM 922 O O . LEU A 1 117 ? -1.756 4.847 6.206 1.00 88.38 117 LEU A O 1
ATOM 926 N N . ASP A 1 118 ? -0.601 2.946 6.505 1.00 90.31 118 ASP A N 1
ATOM 927 C CA . ASP A 1 118 ? -1.478 2.079 5.720 1.00 90.31 118 ASP A CA 1
ATOM 928 C C . ASP A 1 118 ? -2.867 1.874 6.332 1.00 90.31 118 ASP A C 1
ATOM 930 O O . ASP A 1 118 ? -3.800 1.521 5.616 1.00 90.31 118 ASP A O 1
ATOM 934 N N . GLY A 1 119 ? -3.067 2.162 7.617 1.00 93.62 119 GLY A N 1
ATOM 935 C CA . GLY A 1 119 ? -4.397 2.114 8.222 1.00 93.62 119 GLY A CA 1
ATOM 936 C C . GLY A 1 119 ? -4.489 2.770 9.593 1.00 93.62 119 GLY A C 1
ATOM 937 O O . GLY A 1 119 ? -3.474 3.067 10.222 1.00 93.62 119 GLY A O 1
ATOM 938 N N . ARG A 1 120 ? -5.720 2.969 10.072 1.00 96.12 120 ARG A N 1
ATOM 939 C CA . ARG A 1 120 ? -6.016 3.525 11.395 1.00 96.12 120 ARG A CA 1
ATOM 940 C C . ARG A 1 120 ? -7.213 2.840 12.044 1.00 96.12 120 ARG A C 1
ATOM 942 O O . ARG A 1 120 ? -8.242 2.638 11.410 1.00 96.12 120 ARG A O 1
ATOM 949 N N . LEU A 1 121 ? -7.079 2.546 13.331 1.00 96.75 121 LEU A N 1
ATOM 950 C CA . LEU A 1 121 ? -8.181 2.283 14.247 1.00 96.75 121 LEU A CA 1
ATOM 951 C C . LEU A 1 121 ? -8.356 3.503 15.153 1.00 96.75 121 LEU A C 1
ATOM 953 O O . LEU A 1 121 ? -7.724 3.589 16.200 1.00 96.75 121 LEU A O 1
ATOM 957 N N . GLU A 1 122 ? -9.192 4.456 14.751 1.00 96.56 122 GLU A N 1
ATOM 958 C CA . GLU A 1 122 ? -9.629 5.573 15.590 1.00 96.56 122 GLU A CA 1
ATOM 959 C C . GLU A 1 122 ? -10.752 5.121 16.526 1.00 96.56 122 GLU A C 1
ATOM 961 O O . GLU A 1 122 ? -11.863 4.832 16.074 1.00 96.56 122 GLU A O 1
ATOM 966 N N . LEU A 1 123 ? -10.468 5.066 17.830 1.00 96.44 123 LEU A N 1
ATOM 967 C CA . LEU A 1 123 ? -11.364 4.482 18.836 1.00 96.44 123 LEU A CA 1
ATOM 968 C C . LEU A 1 123 ? -12.722 5.188 18.889 1.00 96.44 123 LEU A C 1
ATOM 970 O O . LEU A 1 123 ? -13.755 4.530 18.951 1.00 96.44 123 LEU A O 1
ATOM 974 N N . GLY A 1 124 ? -12.725 6.522 18.810 1.00 96.25 124 GLY A N 1
ATOM 975 C CA . GLY A 1 124 ? -13.941 7.338 18.895 1.00 96.25 124 GLY A CA 1
ATOM 976 C C . GLY A 1 124 ? -14.881 7.218 17.692 1.00 96.25 124 GLY A C 1
ATOM 977 O O . GLY A 1 124 ? -15.982 7.761 17.730 1.00 96.25 124 GLY A O 1
ATOM 978 N N . LYS A 1 125 ? -14.462 6.534 16.621 1.00 97.69 125 LYS A N 1
ATOM 979 C CA . LYS A 1 125 ? -15.267 6.344 15.406 1.00 97.69 125 LYS A CA 1
ATOM 980 C C . LYS A 1 125 ? -15.805 4.928 15.256 1.00 97.69 125 LYS A C 1
ATOM 982 O O . LYS A 1 125 ? -16.662 4.718 14.401 1.00 97.69 125 LYS A O 1
ATOM 987 N N . ILE A 1 126 ? -15.326 3.964 16.050 1.00 97.81 126 ILE A N 1
ATOM 988 C CA . ILE A 1 126 ? -15.732 2.555 15.934 1.00 97.81 126 ILE A CA 1
ATOM 989 C C . ILE A 1 126 ? -17.198 2.432 16.357 1.00 97.81 126 ILE A C 1
ATOM 991 O O . ILE A 1 126 ? -17.542 2.754 17.491 1.00 97.81 126 ILE A O 1
ATOM 995 N N . GLN A 1 127 ? -18.050 1.956 15.449 1.00 98.12 127 GLN A N 1
ATOM 996 C CA . GLN A 1 127 ? -19.485 1.775 15.700 1.00 98.12 127 GLN A CA 1
ATOM 997 C C . GLN A 1 127 ? -19.793 0.374 16.235 1.00 98.12 127 GLN A C 1
ATOM 999 O O . GLN A 1 127 ? -20.711 0.186 17.032 1.00 98.12 127 GLN A O 1
ATOM 1004 N N . ASN A 1 128 ? -19.010 -0.626 15.825 1.00 97.88 128 ASN A N 1
ATOM 1005 C CA . ASN A 1 128 ? -19.148 -1.991 16.311 1.00 97.88 128 ASN A CA 1
ATOM 1006 C C . ASN A 1 128 ? -18.628 -2.105 17.753 1.00 97.88 128 ASN A C 1
ATOM 1008 O O . ASN A 1 128 ? -17.419 -2.111 17.997 1.00 97.88 128 ASN A O 1
ATOM 1012 N N . ARG A 1 129 ? -19.553 -2.217 18.714 1.00 97.56 129 ARG A N 1
ATOM 1013 C CA . ARG A 1 129 ? -19.238 -2.210 20.148 1.00 97.56 129 ARG A CA 1
ATOM 1014 C C . ARG A 1 129 ? -18.323 -3.358 20.574 1.00 97.56 129 ARG A C 1
ATOM 1016 O O . ARG A 1 129 ? -17.371 -3.119 21.309 1.00 97.56 129 ARG A O 1
ATOM 1023 N N . THR A 1 130 ? -18.563 -4.562 20.062 1.00 97.94 130 THR A N 1
ATOM 1024 C CA . THR A 1 130 ? -17.727 -5.736 20.348 1.00 97.94 130 THR A CA 1
ATOM 1025 C C . THR A 1 130 ? -16.301 -5.530 19.844 1.00 97.94 130 THR A C 1
ATOM 1027 O O . THR A 1 130 ? -15.340 -5.833 20.544 1.00 97.94 130 THR A O 1
ATOM 1030 N N . VAL A 1 131 ? -16.142 -4.965 18.644 1.00 97.44 131 VAL A N 1
ATOM 1031 C CA . VAL A 1 131 ? -14.813 -4.645 18.103 1.00 97.44 131 VAL A CA 1
ATOM 1032 C C . VAL A 1 131 ? -14.130 -3.561 18.929 1.00 97.44 131 VAL A C 1
ATOM 1034 O O . VAL A 1 131 ? -12.945 -3.692 19.215 1.00 97.44 131 VAL A O 1
ATOM 1037 N N . LEU A 1 132 ? -14.853 -2.518 19.346 1.00 97.62 132 LEU A N 1
ATOM 1038 C CA . LEU A 1 132 ? -14.298 -1.461 20.193 1.00 97.62 132 LEU A CA 1
ATOM 1039 C C . LEU A 1 132 ? -13.754 -2.022 21.513 1.00 97.62 132 LEU A C 1
ATOM 1041 O O . LEU A 1 132 ? -12.627 -1.704 21.881 1.00 97.62 132 LEU A O 1
ATOM 1045 N N . GLU A 1 133 ? -14.525 -2.870 22.192 1.00 97.50 133 GLU A N 1
ATOM 1046 C CA . GLU A 1 133 ? -14.121 -3.501 23.454 1.00 97.50 133 GLU A CA 1
ATOM 1047 C C . GLU A 1 133 ? -12.895 -4.401 23.259 1.00 97.50 133 GLU A C 1
ATOM 1049 O O . GLU A 1 133 ? -11.911 -4.262 23.986 1.00 97.50 133 GLU A O 1
ATOM 1054 N N . ASN A 1 134 ? -12.890 -5.228 22.210 1.00 97.25 134 ASN A N 1
ATOM 1055 C CA . ASN A 1 134 ? -11.749 -6.082 21.877 1.00 97.25 134 ASN A CA 1
ATOM 1056 C C . ASN A 1 134 ? -10.483 -5.271 21.567 1.00 97.25 134 ASN A C 1
ATOM 1058 O O . ASN A 1 134 ? -9.400 -5.619 22.029 1.00 97.25 134 ASN A O 1
ATOM 1062 N N . VAL A 1 135 ? -10.601 -4.182 20.801 1.00 95.94 135 VAL A N 1
ATOM 1063 C CA . VAL A 1 135 ? -9.463 -3.311 20.469 1.00 95.94 135 VAL A CA 1
ATOM 1064 C C . VAL A 1 135 ? -8.955 -2.593 21.717 1.00 95.94 135 VAL A C 1
ATOM 1066 O O . VAL A 1 135 ? -7.748 -2.520 21.920 1.00 95.94 135 VAL A O 1
ATOM 1069 N N . GLN A 1 136 ? -9.843 -2.075 22.568 1.00 95.62 136 GLN A N 1
ATOM 1070 C CA . GLN A 1 136 ? -9.443 -1.424 23.816 1.00 95.62 136 GLN A CA 1
ATOM 1071 C C . GLN A 1 136 ? -8.716 -2.391 24.749 1.00 95.62 136 GLN A C 1
ATOM 1073 O O . GLN A 1 136 ? -7.663 -2.027 25.273 1.00 95.62 136 GLN A O 1
ATOM 1078 N N . GLN A 1 137 ? -9.236 -3.609 24.910 1.00 95.88 137 GLN A N 1
ATOM 1079 C CA . GLN A 1 137 ? -8.592 -4.636 25.722 1.00 95.88 137 GLN A CA 1
ATOM 1080 C C . GLN A 1 137 ? -7.237 -5.037 25.136 1.00 95.88 137 GLN A C 1
ATOM 1082 O O . GLN A 1 137 ? -6.239 -5.029 25.847 1.00 95.88 137 GLN A O 1
ATOM 1087 N N . TRP A 1 138 ? -7.168 -5.268 23.822 1.00 95.69 138 TRP A N 1
ATOM 1088 C CA . TRP A 1 138 ? -5.912 -5.577 23.144 1.00 95.69 138 TRP A CA 1
ATOM 1089 C C . TRP A 1 138 ? -4.854 -4.481 23.336 1.00 95.69 138 TRP A C 1
ATOM 1091 O O . TRP A 1 138 ? -3.695 -4.795 23.599 1.00 95.69 138 TRP A O 1
ATOM 1101 N N . ILE A 1 139 ? -5.237 -3.199 23.264 1.00 94.44 139 ILE A N 1
ATOM 1102 C CA . ILE A 1 139 ? -4.325 -2.080 23.547 1.00 94.44 139 ILE A CA 1
ATOM 1103 C C . ILE A 1 139 ? -3.817 -2.148 24.991 1.00 94.44 139 ILE A C 1
ATOM 1105 O O . ILE A 1 139 ? -2.623 -1.963 25.220 1.00 94.44 139 ILE A O 1
ATOM 1109 N N . ILE A 1 140 ? -4.712 -2.373 25.958 1.00 92.75 140 ILE A N 1
ATOM 1110 C CA . ILE A 1 140 ? -4.357 -2.456 27.382 1.00 92.75 140 ILE A CA 1
ATOM 1111 C C . ILE A 1 140 ? -3.344 -3.581 27.600 1.00 92.75 140 ILE A C 1
ATOM 1113 O O . ILE A 1 140 ? -2.277 -3.332 28.162 1.00 92.75 140 ILE A O 1
ATOM 1117 N N . ASP A 1 141 ? -3.643 -4.776 27.096 1.00 94.00 141 ASP A N 1
ATOM 1118 C CA . ASP A 1 141 ? -2.791 -5.955 27.250 1.00 94.00 141 ASP A CA 1
ATOM 1119 C C . ASP A 1 141 ? -1.429 -5.742 26.576 1.00 94.00 141 ASP A C 1
ATOM 1121 O O . ASP A 1 141 ? -0.383 -6.062 27.139 1.00 94.00 141 ASP A O 1
ATOM 1125 N N . TYR A 1 142 ? -1.419 -5.151 25.379 1.00 92.62 142 TYR A N 1
ATOM 1126 C CA . TYR A 1 142 ? -0.189 -4.880 24.641 1.00 92.62 142 TYR A CA 1
ATOM 1127 C C . TYR A 1 142 ? 0.698 -3.841 25.342 1.00 92.62 142 TYR A C 1
ATOM 1129 O O . TYR A 1 142 ? 1.900 -4.062 25.482 1.00 92.62 142 TYR A O 1
ATOM 1137 N N . CYS A 1 143 ? 0.125 -2.735 25.829 1.00 92.06 143 CYS A N 1
ATOM 1138 C CA . CYS A 1 143 ? 0.864 -1.729 26.595 1.00 92.06 143 CYS A CA 1
ATOM 1139 C C . CYS A 1 143 ? 1.403 -2.302 27.912 1.00 92.06 143 CYS A C 1
ATOM 1141 O O . CYS A 1 143 ? 2.566 -2.073 28.232 1.00 92.06 143 CYS A O 1
ATOM 1143 N N . ALA A 1 144 ? 0.603 -3.094 28.635 1.00 90.19 144 ALA A N 1
ATOM 1144 C CA . ALA A 1 144 ? 1.040 -3.751 29.866 1.00 90.19 144 ALA A CA 1
ATOM 1145 C C . ALA A 1 144 ? 2.237 -4.686 29.623 1.00 90.19 144 ALA A C 1
ATOM 1147 O O . ALA A 1 144 ? 3.188 -4.682 30.402 1.00 90.19 144 ALA A O 1
ATOM 1148 N N . ASN A 1 145 ? 2.229 -5.426 28.509 1.00 92.00 145 ASN A N 1
ATOM 1149 C CA . ASN A 1 145 ? 3.341 -6.295 28.115 1.00 92.00 145 ASN A CA 1
ATOM 1150 C C . ASN A 1 145 ? 4.617 -5.521 27.743 1.00 92.00 145 ASN A C 1
ATOM 1152 O O . ASN A 1 145 ? 5.715 -6.046 27.913 1.00 92.00 145 ASN A O 1
ATOM 1156 N N . LEU A 1 146 ? 4.492 -4.294 27.226 1.00 90.56 146 LEU A N 1
ATOM 1157 C CA . LEU A 1 146 ? 5.635 -3.438 26.888 1.00 90.56 146 LEU A CA 1
ATOM 1158 C C . LEU A 1 146 ? 6.209 -2.673 28.093 1.00 90.56 146 LEU A C 1
ATOM 1160 O O . LEU A 1 146 ? 7.328 -2.169 28.001 1.00 90.56 146 LEU A O 1
ATOM 1164 N N . GLY A 1 147 ? 5.484 -2.579 29.211 1.00 82.94 147 GLY A N 1
ATOM 1165 C CA . GLY A 1 147 ? 5.911 -1.833 30.397 1.00 82.94 147 GLY A CA 1
ATOM 1166 C C . GLY A 1 147 ? 5.535 -0.348 30.335 1.00 82.94 147 GLY A C 1
ATOM 1167 O O . GLY A 1 147 ? 4.356 -0.017 30.278 1.00 82.94 147 GLY A O 1
ATOM 1168 N N . GLU A 1 148 ? 6.520 0.557 30.373 1.00 79.81 148 GLU A N 1
ATOM 1169 C CA . GLU A 1 148 ? 6.383 2.025 30.548 1.00 79.81 148 GLU A CA 1
ATOM 1170 C C . GLU A 1 148 ? 5.676 2.779 29.392 1.00 79.81 148 GLU A C 1
ATOM 1172 O O . GLU A 1 148 ? 5.840 3.987 29.218 1.00 79.81 148 GLU A O 1
ATOM 1177 N N . VAL A 1 149 ? 4.875 2.094 28.576 1.00 86.81 149 VAL A N 1
ATOM 1178 C CA . VAL A 1 149 ? 4.165 2.684 27.439 1.00 86.81 149 VAL A CA 1
ATOM 1179 C C . VAL A 1 149 ? 2.748 3.064 27.852 1.00 86.81 149 VAL A C 1
ATOM 1181 O O . VAL A 1 149 ? 1.893 2.216 28.106 1.00 86.81 149 VAL A O 1
ATOM 1184 N N . SER A 1 150 ? 2.467 4.365 27.867 1.00 87.06 150 SER A N 1
ATOM 1185 C CA . SER A 1 150 ? 1.121 4.877 28.120 1.00 87.06 150 SER A CA 1
ATOM 1186 C C . SER A 1 150 ? 0.140 4.469 27.018 1.00 87.06 150 SER A C 1
ATOM 1188 O O . SER A 1 150 ? 0.465 4.527 25.829 1.00 87.06 150 SER A O 1
ATOM 1190 N N . LYS A 1 151 ? -1.097 4.146 27.408 1.00 88.81 151 LYS A N 1
ATOM 1191 C CA . LYS A 1 151 ? -2.175 3.811 26.474 1.00 88.81 151 LYS A CA 1
ATOM 1192 C C . LYS A 1 151 ? -2.451 4.978 25.514 1.00 88.81 151 LYS A C 1
ATOM 1194 O O . LYS A 1 151 ? -2.734 6.079 25.993 1.00 88.81 151 LYS A O 1
ATOM 1199 N N . PRO A 1 152 ? -2.501 4.763 24.187 1.00 90.81 152 PRO A N 1
ATOM 1200 C CA . PRO A 1 152 ? -2.960 5.800 23.276 1.00 90.81 152 PRO A CA 1
ATOM 1201 C C . PRO A 1 152 ? -4.425 6.169 23.562 1.00 90.81 152 PRO A C 1
ATOM 1203 O O . PRO A 1 152 ? -5.286 5.313 23.819 1.00 90.81 152 PRO A O 1
ATOM 1206 N N . SER A 1 153 ? -4.714 7.470 23.517 1.00 88.44 153 SER A N 1
ATOM 1207 C CA . SER A 1 153 ? -6.057 8.023 23.721 1.00 88.44 153 SER A CA 1
ATOM 1208 C C . SER A 1 153 ? -6.913 7.962 22.454 1.00 88.44 153 SER A C 1
ATOM 1210 O O . SER A 1 153 ? -8.101 7.664 22.537 1.00 88.44 153 SER A O 1
ATOM 1212 N N . ASN A 1 154 ? -6.304 8.183 21.284 1.00 91.75 154 ASN A N 1
ATOM 1213 C CA . ASN A 1 154 ? -7.020 8.303 20.009 1.00 91.75 154 ASN A CA 1
ATOM 1214 C C . ASN A 1 154 ? -7.157 6.971 19.255 1.00 91.75 154 ASN A C 1
ATOM 1216 O O . ASN A 1 154 ? -8.142 6.767 18.544 1.00 91.75 154 ASN A O 1
ATOM 1220 N N . GLY A 1 155 ? -6.196 6.056 19.417 1.00 93.19 155 GLY A N 1
ATOM 1221 C CA . GLY A 1 155 ? -6.208 4.745 18.770 1.00 93.19 155 GLY A CA 1
ATOM 1222 C C . GLY A 1 155 ? -4.856 4.312 18.212 1.00 93.19 155 GLY A C 1
ATOM 1223 O O . GLY A 1 155 ? -3.820 4.725 18.727 1.00 93.19 155 GLY A O 1
ATOM 1224 N N . ILE A 1 156 ? -4.874 3.458 17.186 1.00 94.00 156 ILE A N 1
ATOM 1225 C CA . ILE A 1 156 ? -3.678 2.824 16.606 1.00 94.00 156 ILE A CA 1
ATOM 1226 C C . ILE A 1 156 ? -3.583 3.115 15.111 1.00 94.00 156 ILE A C 1
ATOM 1228 O O . ILE A 1 156 ? -4.594 3.197 14.417 1.00 94.00 156 ILE A O 1
ATOM 1232 N N . VAL A 1 157 ? -2.355 3.226 14.611 1.00 94.00 157 VAL A N 1
ATOM 1233 C CA . VAL A 1 157 ? -2.026 3.298 13.186 1.00 94.00 157 VAL A CA 1
ATOM 1234 C C . VAL A 1 157 ? -1.229 2.065 12.765 1.00 94.00 157 VAL A C 1
ATOM 1236 O O . VAL A 1 157 ? -0.465 1.512 13.554 1.00 94.00 157 VAL A O 1
ATOM 1239 N N . PHE A 1 158 ? -1.430 1.619 11.531 1.00 92.25 158 PHE A N 1
ATOM 1240 C CA . PHE A 1 158 ? -0.879 0.375 10.999 1.00 92.25 158 PHE A CA 1
ATOM 1241 C C . PHE A 1 158 ? -0.020 0.633 9.776 1.00 92.25 158 PHE A C 1
ATOM 1243 O O . PHE A 1 158 ? -0.325 1.502 8.968 1.00 92.25 158 PHE A O 1
ATOM 1250 N N . GLU A 1 159 ? 0.987 -0.211 9.607 1.00 86.81 159 GLU A N 1
ATOM 1251 C CA . GLU A 1 159 ? 1.852 -0.261 8.437 1.00 86.81 159 GLU A CA 1
ATOM 1252 C C . GLU A 1 159 ? 1.864 -1.706 7.916 1.00 86.81 159 GLU A C 1
ATOM 1254 O O . GLU A 1 159 ? 2.241 -2.646 8.623 1.00 86.81 159 GLU A O 1
ATOM 1259 N N . VAL A 1 160 ? 1.429 -1.902 6.675 1.00 82.94 160 VAL A N 1
ATOM 1260 C CA . VAL A 1 160 ? 1.305 -3.197 6.011 1.00 82.94 160 VAL A CA 1
ATOM 1261 C C . VAL A 1 160 ? 2.606 -3.510 5.277 1.00 82.94 160 VAL A C 1
ATOM 1263 O O . VAL A 1 160 ? 2.932 -2.996 4.206 1.00 82.94 160 VAL A O 1
ATOM 1266 N N . ARG A 1 161 ? 3.377 -4.442 5.841 1.00 75.12 161 ARG A N 1
ATOM 1267 C CA . ARG A 1 161 ? 4.685 -4.833 5.288 1.00 75.12 161 ARG A CA 1
ATOM 1268 C C . ARG A 1 161 ? 4.620 -5.934 4.221 1.00 75.12 161 ARG A C 1
ATOM 1270 O O . ARG A 1 161 ? 5.642 -6.247 3.615 1.00 75.12 161 ARG A O 1
ATOM 1277 N N . GLN A 1 162 ? 3.443 -6.508 3.968 1.00 68.06 162 GLN A N 1
ATOM 1278 C CA . GLN A 1 162 ? 3.260 -7.597 3.001 1.00 68.06 162 GLN A CA 1
ATOM 1279 C C . GLN A 1 162 ? 3.330 -7.111 1.542 1.00 68.06 162 GLN A C 1
ATOM 1281 O O . GLN A 1 162 ? 2.968 -5.981 1.227 1.00 68.06 162 GLN A O 1
ATOM 1286 N N . GLY A 1 163 ? 3.795 -7.979 0.635 1.00 61.09 163 GLY A N 1
ATOM 1287 C CA . GLY A 1 163 ? 3.830 -7.714 -0.815 1.00 61.09 163 GLY A CA 1
ATOM 1288 C C . GLY A 1 163 ? 5.118 -7.077 -1.357 1.00 61.09 163 GLY A C 1
ATOM 1289 O O . GLY A 1 163 ? 5.294 -7.004 -2.573 1.00 61.09 163 GLY A O 1
ATOM 1290 N N . TYR A 1 164 ? 6.061 -6.695 -0.489 1.00 61.69 164 TYR A N 1
ATOM 1291 C CA . TYR A 1 164 ? 7.365 -6.151 -0.886 1.00 61.69 164 TYR A CA 1
ATOM 1292 C C . TYR A 1 164 ? 8.485 -7.147 -0.590 1.00 61.69 164 TYR A C 1
ATOM 1294 O O . TYR A 1 164 ? 8.904 -7.314 0.550 1.00 61.69 164 TYR A O 1
ATOM 1302 N N . LYS A 1 165 ? 8.986 -7.820 -1.632 1.00 55.19 165 LYS A N 1
ATOM 1303 C CA . LYS A 1 165 ? 10.042 -8.840 -1.495 1.00 55.19 165 LYS A CA 1
ATOM 1304 C C . LYS A 1 165 ? 11.468 -8.271 -1.537 1.00 55.19 165 LYS A C 1
ATOM 1306 O O . LYS A 1 165 ? 12.424 -8.986 -1.256 1.00 55.19 165 LYS A O 1
ATOM 1311 N N . SER A 1 166 ? 11.637 -6.996 -1.882 1.00 50.19 166 SER A N 1
ATOM 1312 C CA . SER A 1 166 ? 12.942 -6.333 -1.900 1.00 50.19 166 SER A CA 1
ATOM 1313 C C . SER A 1 166 ? 13.145 -5.536 -0.617 1.00 50.19 166 SER A C 1
ATOM 1315 O O . SER A 1 166 ? 12.297 -4.714 -0.276 1.00 50.19 166 SER A O 1
ATOM 1317 N N . LYS A 1 167 ? 14.287 -5.741 0.047 1.00 46.19 167 LYS A N 1
ATOM 1318 C CA . LYS A 1 167 ? 14.881 -4.818 1.025 1.00 46.19 167 LYS A CA 1
ATOM 1319 C C . LYS A 1 167 ? 14.996 -3.423 0.395 1.00 46.19 167 LYS A C 1
ATOM 1321 O O . LYS A 1 167 ? 16.013 -3.084 -0.202 1.00 46.19 167 LYS A O 1
ATOM 1326 N N . ASP A 1 168 ? 13.915 -2.657 0.422 1.00 55.78 168 ASP A N 1
ATOM 1327 C CA . ASP A 1 168 ? 13.847 -1.356 -0.220 1.00 55.78 168 ASP A CA 1
ATOM 1328 C C . ASP A 1 168 ? 14.549 -0.357 0.707 1.00 55.78 168 ASP A C 1
ATOM 1330 O O . ASP A 1 168 ? 14.035 -0.010 1.770 1.00 55.78 168 ASP A O 1
ATOM 1334 N N . SER A 1 169 ? 15.751 0.084 0.334 1.00 54.78 169 SER A N 1
ATOM 1335 C CA . SER A 1 169 ? 16.481 1.135 1.053 1.00 54.78 169 SER A CA 1
ATOM 1336 C C . SER A 1 169 ? 15.652 2.415 1.201 1.00 54.78 169 SER A C 1
ATOM 1338 O O . SER A 1 169 ? 15.843 3.163 2.152 1.00 54.78 169 SER A O 1
ATOM 1340 N N . LYS A 1 170 ? 14.663 2.653 0.329 1.00 58.88 170 LYS A N 1
ATOM 1341 C CA . LYS A 1 170 ? 13.713 3.763 0.462 1.00 58.88 170 LYS A CA 1
ATOM 1342 C C . LYS A 1 170 ? 12.679 3.509 1.554 1.00 58.88 170 LYS A C 1
ATOM 1344 O O . LYS A 1 170 ? 12.207 4.484 2.122 1.00 58.88 170 LYS A O 1
ATOM 1349 N N . ARG A 1 171 ? 12.347 2.252 1.875 1.00 59.69 171 ARG A N 1
ATOM 1350 C CA . ARG A 1 171 ? 11.501 1.910 3.033 1.00 59.69 171 ARG A CA 1
ATOM 1351 C C . ARG A 1 171 ? 12.257 2.047 4.341 1.00 59.69 171 ARG A C 1
ATOM 1353 O O . ARG A 1 171 ? 11.728 2.672 5.239 1.00 59.69 171 ARG A O 1
ATOM 1360 N N . GLN A 1 172 ? 13.509 1.592 4.411 1.00 60.12 172 GLN A N 1
ATOM 1361 C CA . GLN A 1 172 ? 14.365 1.923 5.557 1.00 60.12 172 GLN A CA 1
ATOM 1362 C C . GLN A 1 172 ? 14.485 3.437 5.739 1.00 60.12 172 GLN A C 1
ATOM 1364 O O . GLN A 1 172 ? 14.329 3.928 6.848 1.00 60.12 172 GLN A O 1
ATOM 1369 N N . ASN A 1 173 ? 14.683 4.187 4.653 1.00 64.56 173 ASN A N 1
ATOM 1370 C CA . ASN A 1 173 ? 14.712 5.645 4.734 1.00 64.56 173 ASN A CA 1
ATOM 1371 C C . ASN A 1 173 ? 13.358 6.232 5.157 1.00 64.56 173 ASN A C 1
ATOM 1373 O O . ASN A 1 173 ? 13.347 7.183 5.920 1.00 64.56 173 ASN A O 1
ATOM 1377 N N . ALA A 1 174 ? 12.229 5.677 4.706 1.00 63.16 174 ALA A N 1
ATOM 1378 C CA . ALA A 1 174 ? 10.900 6.116 5.132 1.00 63.16 174 ALA A CA 1
ATOM 1379 C C . ALA A 1 174 ? 10.615 5.782 6.606 1.00 63.16 174 ALA A C 1
ATOM 1381 O O . ALA A 1 174 ? 10.013 6.589 7.302 1.00 63.16 174 ALA A O 1
ATOM 1382 N N . ASP A 1 175 ? 11.076 4.630 7.093 1.00 63.62 175 ASP A N 1
ATOM 1383 C CA . ASP A 1 175 ? 10.958 4.215 8.490 1.00 63.62 175 ASP A CA 1
ATOM 1384 C C . ASP A 1 175 ? 11.838 5.079 9.392 1.00 63.62 175 ASP A C 1
ATOM 1386 O O . ASP A 1 175 ? 11.380 5.539 10.431 1.00 63.62 175 ASP A O 1
ATOM 1390 N N . ILE A 1 176 ? 13.075 5.356 8.969 1.00 64.38 176 ILE A N 1
ATOM 1391 C CA . ILE A 1 176 ? 13.968 6.305 9.641 1.00 64.38 176 ILE A CA 1
ATOM 1392 C C . ILE A 1 176 ? 13.335 7.698 9.626 1.00 64.38 176 ILE A C 1
ATOM 1394 O O . ILE A 1 176 ? 13.301 8.341 10.668 1.00 64.38 176 ILE A O 1
ATOM 1398 N N . ASP A 1 177 ? 12.787 8.154 8.497 1.00 63.31 177 ASP A N 1
ATOM 1399 C CA . ASP A 1 177 ? 12.081 9.438 8.392 1.00 63.31 177 ASP A CA 1
ATOM 1400 C C . ASP A 1 177 ? 10.834 9.486 9.295 1.00 63.31 177 ASP A C 1
ATOM 1402 O O . ASP A 1 177 ? 10.527 10.535 9.843 1.00 63.31 177 ASP A O 1
ATOM 1406 N N . ASN A 1 178 ? 10.101 8.384 9.471 1.00 61.50 178 ASN A N 1
ATOM 1407 C CA . ASN A 1 178 ? 8.959 8.340 10.389 1.00 61.50 178 ASN A CA 1
ATOM 1408 C C . ASN A 1 178 ? 9.426 8.335 11.854 1.00 61.50 178 ASN A C 1
ATOM 1410 O O . ASN A 1 178 ? 8.864 9.051 12.675 1.00 61.50 178 ASN A O 1
ATOM 1414 N N . ALA A 1 179 ? 10.466 7.562 12.181 1.00 62.81 179 ALA A N 1
ATOM 1415 C CA . ALA A 1 179 ? 10.961 7.386 13.546 1.00 62.81 179 ALA A CA 1
ATOM 1416 C C . ALA A 1 179 ? 11.794 8.569 14.065 1.00 62.81 179 ALA A C 1
ATOM 1418 O O . ALA A 1 179 ? 11.842 8.793 15.266 1.00 62.81 179 ALA A O 1
ATOM 1419 N N . THR A 1 180 ? 12.471 9.316 13.187 1.00 58.75 180 THR A N 1
ATOM 1420 C CA . THR A 1 180 ? 13.314 10.463 13.587 1.00 58.75 180 THR A CA 1
ATOM 1421 C C . THR A 1 180 ? 12.553 11.777 13.705 1.00 58.75 180 THR A C 1
ATOM 1423 O O . THR A 1 180 ? 13.135 12.771 14.135 1.00 58.75 180 THR A O 1
ATOM 1426 N N . VAL A 1 181 ? 11.283 11.807 13.296 1.00 54.00 181 VAL A N 1
ATOM 1427 C CA . VAL A 1 181 ? 10.471 13.031 13.274 1.00 54.00 181 VAL A CA 1
ATOM 1428 C C . VAL A 1 181 ? 9.184 12.897 14.098 1.00 54.00 181 VAL A C 1
ATOM 1430 O O . VAL A 1 181 ? 8.416 13.856 14.174 1.00 54.00 181 VAL A O 1
ATOM 1433 N N . ALA A 1 182 ? 8.950 11.722 14.689 1.00 44.12 182 ALA A N 1
ATOM 1434 C CA . ALA A 1 182 ? 7.928 11.482 15.705 1.00 44.12 182 ALA A CA 1
ATOM 1435 C C . ALA A 1 182 ? 8.454 11.821 17.106 1.00 44.12 182 ALA A C 1
ATOM 1437 O O . ALA A 1 182 ? 9.672 11.639 17.335 1.00 44.12 182 ALA A O 1
#

Sequence (182 aa):
MNEERYLETFLEPIRKSKEYKPKFGQGGSNGGLSLSQFKHLYGSDPFYAWVGLDTNLIYSAHRAAGGMTSVYRQLGIGCERLFRTVLVDVTGYTDPESATWSYTTQTKSGKSKKLSLDGRLELGKIQNRTVLENVQQWIIDYCANLGEVSKPSNGIVFEVRQGYKSKDSKRQNADIDNATVA

Secondary structure (DSSP, 8-state):
--HHHHHHHHHHHHHGGGG----TT--TTSS---HHHHHHHHHHSHHHHHTT-SSHHHHHHHHHHHHHHHHHHHHHHHHHHHHHHHHHHHHT-SSGGGG-EEEEEE-TTS-EEEEEESEEEEGGG---HHHHHHHHHHHHHHHHHHSS-PPPSSEEEE---TT--S--HHHHHHHHHHHTT-

Radius of gyration: 22.22 Å; chains: 1; bounding box: 46×34×64 Å

Foldseek 3Di:
DPVVVLVCLLCVLLVVLVLQAAAPPPDDDPRHDDLVRLLCVQCVDCVSVVVPVNDPVNRVVRSVVVSVVSNLVSNQSSQLRSVLVVLCVVQVFPDSCQFWDWDWDADPVRDIDIDTASTWDFLVRRPPPVVSVVQQVVQVVVQVVVPPDDRDPGGDTHHDPPSHPDPPVVVVVSVCVVVVGD

pLDDT: mean 86.87, std 12.62, range [44.12, 98.12]